Protein AF-A0A6H1K959-F1 (afdb_monomer_lite)

Structure (mmCIF, N/CA/C/O backbone):
data_AF-A0A6H1K959-F1
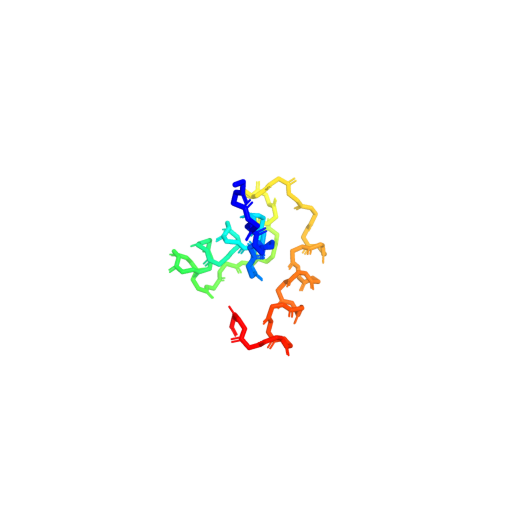#
_entry.id   AF-A0A6H1K959-F1
#
loop_
_atom_site.group_PDB
_atom_site.id
_atom_site.type_symbol
_atom_site.label_atom_id
_atom_site.label_alt_id
_atom_site.label_comp_id
_atom_site.label_asym_id
_atom_site.label_entity_id
_atom_site.label_seq_id
_atom_site.pdbx_PDB_ins_code
_atom_site.Cartn_x
_atom_site.Cartn_y
_atom_site.Cartn_z
_atom_site.occupancy
_atom_site.B_iso_or_equiv
_atom_site.auth_seq_id
_atom_site.auth_comp_id
_atom_site.auth_asym_id
_atom_site.auth_atom_id
_atom_site.pdbx_PDB_model_num
ATOM 1 N N . MET A 1 1 ? -0.788 33.261 7.945 1.00 50.09 1 MET A N 1
ATOM 2 C CA . MET A 1 1 ? 0.224 32.255 7.569 1.00 50.09 1 MET A CA 1
ATOM 3 C C . MET A 1 1 ? -0.380 30.917 7.946 1.00 50.09 1 MET A C 1
ATOM 5 O O . MET A 1 1 ? -0.635 30.730 9.125 1.00 50.09 1 MET A O 1
ATOM 9 N N . GLN A 1 2 ? -0.828 30.121 6.973 1.00 54.81 2 GLN A N 1
ATOM 10 C CA . GLN A 1 2 ? -1.621 28.919 7.251 1.00 54.81 2 GLN A CA 1
ATOM 11 C C . GLN A 1 2 ? -0.748 27.883 7.959 1.00 54.81 2 GLN A C 1
ATOM 13 O O . GLN A 1 2 ? 0.275 27.472 7.422 1.00 54.81 2 GLN A O 1
ATOM 18 N N . ASP A 1 3 ? -1.161 27.505 9.162 1.00 53.59 3 ASP A N 1
ATOM 19 C CA . ASP A 1 3 ? -0.621 26.378 9.910 1.00 53.59 3 ASP A CA 1
ATOM 20 C C . ASP A 1 3 ? -1.284 25.118 9.333 1.00 53.59 3 ASP A C 1
ATOM 22 O O . ASP A 1 3 ? -2.366 24.708 9.760 1.00 53.59 3 ASP A O 1
ATOM 26 N N . VAL A 1 4 ? -0.746 24.603 8.222 1.00 61.53 4 VAL A N 1
ATOM 27 C CA . VAL A 1 4 ? -1.266 23.370 7.625 1.00 61.53 4 VAL A CA 1
ATOM 28 C C . VAL A 1 4 ? -0.752 22.215 8.472 1.00 61.53 4 VAL A C 1
ATOM 30 O O . VAL A 1 4 ? 0.433 21.884 8.444 1.00 61.53 4 VAL A O 1
ATOM 33 N N . ALA A 1 5 ? -1.639 21.623 9.272 1.00 65.00 5 ALA A N 1
ATOM 34 C CA . ALA A 1 5 ? -1.341 20.347 9.901 1.00 65.00 5 ALA A CA 1
ATOM 35 C C . ALA A 1 5 ? -0.865 19.379 8.802 1.00 65.00 5 ALA A C 1
ATOM 37 O O . ALA A 1 5 ? -1.467 19.362 7.720 1.00 65.00 5 ALA A O 1
ATOM 38 N N . PRO A 1 6 ? 0.220 18.618 9.028 1.00 67.25 6 PRO A N 1
ATOM 39 C CA . PRO A 1 6 ? 0.702 17.678 8.030 1.00 67.25 6 PRO A CA 1
ATOM 40 C C . PRO A 1 6 ? -0.441 16.737 7.624 1.00 67.25 6 PRO A C 1
ATOM 42 O O . PRO A 1 6 ? -1.278 16.394 8.468 1.00 67.25 6 PRO A O 1
ATOM 45 N N . PRO A 1 7 ? -0.523 16.355 6.340 1.00 76.94 7 PRO A N 1
ATOM 46 C CA . PRO A 1 7 ? -1.619 15.530 5.862 1.00 76.94 7 PRO A CA 1
ATOM 47 C C . PRO A 1 7 ? -1.658 14.209 6.637 1.00 76.94 7 PRO A C 1
ATOM 49 O O . PRO A 1 7 ? -0.616 13.631 6.945 1.00 76.94 7 PRO A O 1
ATOM 52 N N . LEU A 1 8 ? -2.872 13.738 6.947 1.00 87.56 8 LEU A N 1
ATOM 53 C CA . LEU A 1 8 ? -3.095 12.496 7.702 1.00 87.56 8 LEU A CA 1
ATOM 54 C C . LEU A 1 8 ? -2.484 11.270 7.008 1.00 87.56 8 LEU A C 1
ATOM 56 O O . LEU A 1 8 ? -2.124 10.313 7.683 1.00 87.56 8 LEU A O 1
ATOM 60 N N . LEU A 1 9 ? -2.373 11.318 5.678 1.00 93.06 9 LEU A N 1
ATOM 61 C CA . LEU A 1 9 ? -1.755 10.303 4.835 1.00 93.06 9 LEU A CA 1
ATOM 62 C C . LEU A 1 9 ? -0.747 10.958 3.896 1.00 93.06 9 LEU A C 1
ATOM 64 O O . LEU A 1 9 ? -0.981 12.048 3.368 1.00 93.06 9 LEU A O 1
ATOM 68 N N . THR A 1 10 ? 0.362 10.273 3.660 1.00 94.06 10 THR A N 1
ATOM 69 C CA . THR A 1 10 ? 1.345 10.665 2.646 1.00 94.06 10 THR A CA 1
ATOM 70 C C . THR A 1 10 ? 0.841 10.337 1.236 1.00 94.06 10 THR A C 1
ATOM 72 O O . THR A 1 10 ? 0.024 9.435 1.055 1.00 94.06 10 THR A O 1
ATOM 75 N N . GLU A 1 11 ? 1.357 11.022 0.212 1.00 95.12 11 GLU A N 1
ATOM 76 C CA . GLU A 1 11 ? 1.030 10.733 -1.201 1.00 95.12 11 GLU A CA 1
ATOM 77 C C . GLU A 1 11 ? 1.277 9.257 -1.556 1.00 95.12 11 GLU A C 1
ATOM 79 O O . GLU A 1 11 ? 0.491 8.579 -2.205 1.00 95.12 11 GLU A O 1
ATOM 84 N N . ASP A 1 12 ? 2.359 8.737 -1.006 1.00 96.19 12 ASP A N 1
ATOM 85 C CA . ASP A 1 12 ? 2.827 7.366 -1.094 1.00 96.19 12 ASP A CA 1
ATOM 86 C C . ASP A 1 12 ? 1.863 6.326 -0.482 1.00 96.19 12 ASP A C 1
ATOM 88 O O . ASP A 1 12 ? 1.854 5.154 -0.875 1.00 96.19 12 ASP A O 1
ATOM 92 N N . GLU A 1 13 ? 1.076 6.731 0.513 1.00 96.25 13 GLU A N 1
ATOM 93 C CA . GLU A 1 13 ? 0.013 5.930 1.127 1.00 96.25 13 GLU A CA 1
ATOM 94 C C . GLU A 1 13 ? -1.288 6.050 0.335 1.00 96.25 13 GLU A C 1
ATOM 96 O O . GLU A 1 13 ? -1.951 5.039 0.098 1.00 96.25 13 GLU A O 1
ATOM 101 N N . LEU A 1 14 ? -1.609 7.249 -0.157 1.00 96.94 14 LEU A N 1
ATOM 102 C CA . LEU A 1 14 ? -2.747 7.475 -1.049 1.00 96.94 14 LEU A CA 1
ATOM 103 C C . LEU A 1 14 ? -2.612 6.673 -2.347 1.00 96.94 14 LEU A C 1
ATOM 105 O O . LEU A 1 14 ? -3.567 6.020 -2.767 1.00 96.94 14 LEU A O 1
ATOM 109 N N . ALA A 1 15 ? -1.422 6.643 -2.946 1.00 97.88 15 ALA A N 1
ATOM 110 C CA . ALA A 1 15 ? -1.147 5.869 -4.151 1.00 97.88 15 ALA A CA 1
ATOM 111 C C . ALA A 1 15 ? -1.332 4.358 -3.922 1.00 97.88 15 ALA A C 1
ATOM 113 O O . ALA A 1 15 ? -1.894 3.662 -4.772 1.00 97.88 15 ALA A O 1
ATOM 114 N N . LEU A 1 16 ? -0.927 3.854 -2.750 1.00 97.94 16 LEU A N 1
ATOM 115 C CA . LEU A 1 16 ? -1.151 2.463 -2.354 1.00 97.94 16 LEU A CA 1
ATOM 116 C C . LEU A 1 16 ? -2.643 2.148 -2.180 1.00 97.94 16 LEU A C 1
ATOM 118 O O . LEU A 1 16 ? -3.124 1.154 -2.729 1.00 97.94 16 LEU A O 1
ATOM 122 N N . ILE A 1 17 ? -3.379 3.003 -1.467 1.00 97.12 17 ILE A N 1
ATOM 123 C CA . ILE A 1 17 ? -4.829 2.861 -1.276 1.00 97.12 17 ILE A CA 1
ATOM 124 C C . ILE A 1 17 ? -5.541 2.869 -2.630 1.00 97.12 17 ILE A C 1
ATOM 126 O O . ILE A 1 17 ? -6.342 1.979 -2.908 1.00 97.12 17 ILE A O 1
ATOM 130 N N . ASN A 1 18 ? -5.204 3.813 -3.508 1.00 97.81 18 ASN A N 1
ATOM 131 C CA . ASN A 1 18 ? -5.753 3.885 -4.859 1.00 97.81 18 ASN A CA 1
ATOM 132 C C . ASN A 1 18 ? -5.462 2.603 -5.661 1.00 97.81 18 ASN A C 1
ATOM 134 O O . ASN A 1 18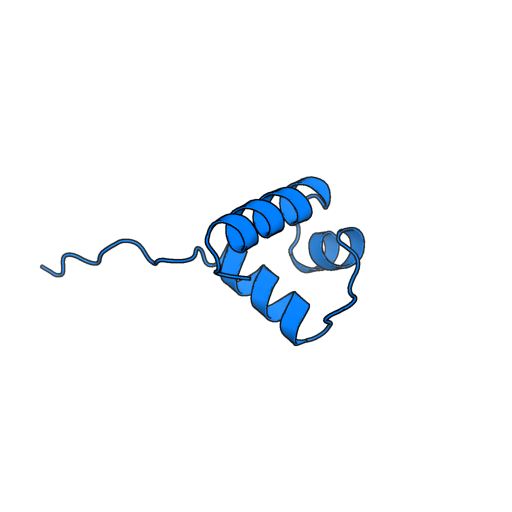 ? -6.360 2.043 -6.291 1.00 97.81 18 ASN A O 1
ATOM 138 N N . GLY A 1 19 ? -4.233 2.082 -5.598 1.00 97.88 19 GLY A N 1
ATOM 139 C CA . GLY A 1 19 ? -3.875 0.818 -6.247 1.00 97.8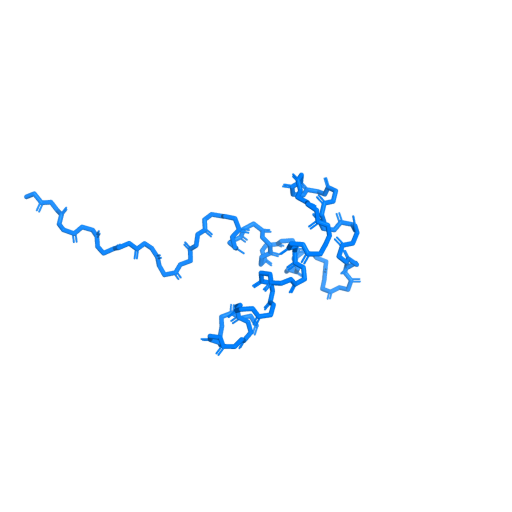8 19 GLY A CA 1
ATOM 140 C C . GLY A 1 19 ? -4.747 -0.357 -5.787 1.00 97.88 19 GLY A C 1
ATOM 141 O O . GLY A 1 19 ? -5.226 -1.136 -6.617 1.00 97.88 19 GLY A O 1
ATOM 142 N N . LEU A 1 20 ? -5.010 -0.453 -4.482 1.00 97.50 20 LEU A N 1
ATOM 143 C CA . LEU A 1 20 ? -5.877 -1.480 -3.896 1.00 97.50 20 LEU A CA 1
ATOM 144 C C . LEU A 1 20 ? -7.358 -1.268 -4.226 1.00 97.50 20 LEU A C 1
ATOM 146 O O . LEU A 1 20 ? -8.063 -2.241 -4.475 1.00 97.50 20 LEU A O 1
ATOM 150 N N . GLN A 1 21 ? -7.839 -0.028 -4.297 1.00 97.00 21 GLN A N 1
ATOM 151 C CA . GLN A 1 21 ? -9.213 0.263 -4.723 1.00 97.00 21 GLN A CA 1
ATOM 152 C C . GLN A 1 21 ? -9.464 -0.192 -6.166 1.00 97.00 21 GLN A C 1
ATOM 154 O O . GLN A 1 21 ? -10.506 -0.774 -6.464 1.00 97.00 21 GLN A O 1
ATOM 159 N N . LEU A 1 22 ? -8.491 0.024 -7.056 1.00 98.06 22 LEU A N 1
ATOM 160 C CA . LEU A 1 22 ? -8.570 -0.412 -8.451 1.00 98.06 22 LEU A CA 1
ATOM 161 C C . LEU A 1 22 ? -8.416 -1.931 -8.593 1.00 98.06 22 LEU A C 1
ATOM 163 O O . LEU A 1 22 ? -9.073 -2.547 -9.436 1.00 98.06 22 LEU A O 1
ATOM 167 N N . ARG A 1 23 ? -7.544 -2.549 -7.787 1.00 97.81 23 ARG A N 1
ATOM 168 C CA . ARG A 1 23 ? -7.312 -4.000 -7.779 1.00 97.81 23 ARG A CA 1
ATOM 169 C C . ARG A 1 23 ? -7.218 -4.553 -6.350 1.00 97.81 23 ARG A C 1
ATOM 171 O O . ARG A 1 23 ? -6.113 -4.789 -5.860 1.00 97.81 23 ARG A O 1
ATOM 178 N N . PRO A 1 24 ? -8.353 -4.910 -5.723 1.00 96.62 24 PRO A N 1
ATOM 179 C CA . PRO A 1 24 ? -8.395 -5.326 -4.313 1.00 96.62 24 PRO A CA 1
ATOM 180 C C . PRO A 1 24 ? -7.614 -6.599 -3.966 1.00 96.62 24 PRO A C 1
ATOM 182 O O . PRO A 1 24 ? -7.413 -6.905 -2.798 1.00 96.62 24 PRO A O 1
ATOM 185 N N . ARG A 1 25 ? -7.215 -7.382 -4.976 1.00 97.62 25 ARG A N 1
ATOM 186 C CA . ARG A 1 25 ? -6.452 -8.631 -4.821 1.00 97.62 25 ARG A CA 1
ATOM 187 C C . ARG A 1 25 ? -5.067 -8.570 -5.470 1.00 97.62 25 ARG A C 1
ATOM 189 O O . ARG A 1 25 ? -4.472 -9.620 -5.698 1.00 97.62 25 ARG A O 1
ATOM 196 N N . ALA A 1 26 ? -4.580 -7.377 -5.820 1.00 98.06 26 ALA A N 1
ATOM 197 C CA . ALA A 1 26 ? -3.222 -7.228 -6.327 1.00 98.06 26 ALA A CA 1
ATOM 198 C C . ALA A 1 26 ? -2.212 -7.711 -5.278 1.00 98.06 26 ALA A C 1
ATOM 200 O O . ALA A 1 26 ? -2.342 -7.432 -4.086 1.00 98.06 26 ALA A O 1
ATOM 201 N N . SER A 1 27 ? -1.195 -8.435 -5.729 1.00 98.50 27 SER A N 1
ATOM 202 C CA . SER A 1 27 ? -0.079 -8.835 -4.878 1.00 98.50 27 SER A CA 1
ATOM 203 C C . SER A 1 27 ? 0.819 -7.639 -4.543 1.00 98.50 27 SER A C 1
ATOM 205 O O . SER A 1 27 ? 0.921 -6.674 -5.305 1.00 98.50 27 SER A O 1
ATOM 207 N N . TRP A 1 28 ? 1.571 -7.729 -3.443 1.00 98.31 28 TRP A N 1
ATOM 208 C CA . TRP A 1 28 ? 2.564 -6.706 -3.088 1.00 98.31 28 TRP A CA 1
ATOM 209 C C . TRP A 1 28 ? 3.650 -6.528 -4.152 1.00 98.31 28 TRP A C 1
ATOM 211 O O . TRP A 1 28 ? 4.153 -5.425 -4.332 1.00 98.31 28 TRP A O 1
ATOM 221 N N . ALA A 1 29 ? 3.981 -7.584 -4.899 1.00 98.56 29 ALA A N 1
ATOM 222 C CA . ALA A 1 29 ? 4.924 -7.506 -6.012 1.00 98.56 29 ALA A CA 1
ATOM 223 C C . ALA A 1 29 ? 4.366 -6.720 -7.211 1.00 98.56 29 ALA A C 1
ATOM 225 O O . ALA A 1 29 ? 5.105 -6.019 -7.900 1.00 98.56 29 ALA A O 1
ATOM 226 N N . GLU A 1 30 ? 3.065 -6.824 -7.488 1.00 98.44 30 GLU A N 1
ATOM 227 C CA . GLU A 1 30 ? 2.411 -6.022 -8.527 1.00 98.44 30 GLU A CA 1
ATOM 228 C C . GLU A 1 30 ? 2.311 -4.556 -8.120 1.00 98.44 30 GLU A C 1
ATOM 230 O O . GLU A 1 30 ? 2.678 -3.687 -8.909 1.00 98.44 30 GLU A O 1
ATOM 235 N N . LEU A 1 31 ? 1.883 -4.285 -6.885 1.00 98.44 31 LEU A N 1
ATOM 236 C CA . LEU A 1 31 ? 1.789 -2.921 -6.366 1.00 98.44 31 LEU A CA 1
ATOM 237 C C . LEU A 1 31 ? 3.169 -2.267 -6.239 1.00 98.44 31 LEU A C 1
ATOM 239 O O . LEU A 1 31 ? 3.327 -1.125 -6.645 1.00 98.44 31 LEU A O 1
ATOM 243 N N . GLY A 1 32 ? 4.186 -2.994 -5.771 1.00 98.38 32 GLY A N 1
ATOM 244 C CA . GLY A 1 32 ? 5.558 -2.488 -5.695 1.00 98.38 32 GLY A CA 1
ATOM 245 C C . GLY A 1 32 ? 6.122 -2.097 -7.060 1.00 98.38 32 GLY A C 1
ATOM 246 O O . GLY A 1 32 ? 6.704 -1.027 -7.204 1.00 98.38 32 GLY A O 1
ATOM 247 N N . ARG A 1 33 ? 5.864 -2.901 -8.101 1.00 98.44 33 ARG A N 1
ATOM 248 C CA . ARG A 1 33 ? 6.234 -2.535 -9.478 1.00 98.44 33 ARG A CA 1
ATOM 249 C C . ARG A 1 33 ? 5.496 -1.294 -9.979 1.00 98.44 33 ARG A C 1
ATOM 251 O O . ARG A 1 33 ? 6.113 -0.476 -10.644 1.00 98.44 33 ARG A O 1
ATOM 258 N N . ALA A 1 34 ? 4.203 -1.163 -9.686 1.00 97.94 34 ALA A N 1
ATOM 259 C CA . ALA A 1 34 ? 3.399 -0.025 -10.137 1.00 97.94 34 ALA A CA 1
ATOM 260 C C . ALA A 1 34 ? 3.738 1.284 -9.406 1.00 97.94 34 ALA A C 1
ATOM 262 O O . ALA A 1 34 ? 3.610 2.353 -9.990 1.00 97.94 34 ALA A O 1
ATOM 263 N N . LEU A 1 35 ? 4.145 1.190 -8.139 1.00 97.50 35 LEU A N 1
ATOM 264 C CA . LEU A 1 35 ? 4.486 2.330 -7.288 1.00 97.50 35 LEU A CA 1
ATOM 265 C C . LEU A 1 35 ? 5.990 2.633 -7.266 1.00 97.50 35 LEU A C 1
ATOM 267 O O . LEU A 1 35 ? 6.393 3.571 -6.594 1.00 97.50 35 LEU A O 1
ATOM 271 N N . GLU A 1 36 ? 6.810 1.83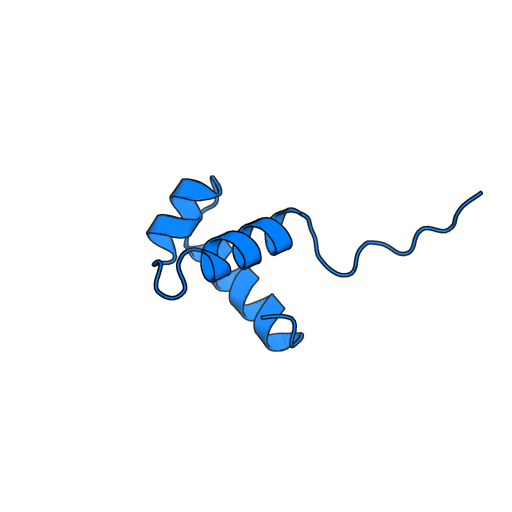8 -7.959 1.00 98.00 36 GLU A N 1
ATOM 272 C CA . GLU A 1 36 ? 8.279 1.932 -7.956 1.00 98.00 36 GLU A CA 1
ATOM 273 C C . GLU A 1 36 ? 8.899 1.806 -6.549 1.00 98.00 36 GLU A C 1
ATOM 275 O O . GLU A 1 36 ? 9.892 2.445 -6.203 1.00 98.00 36 GLU A O 1
ATOM 280 N N . VAL A 1 37 ? 8.319 0.932 -5.721 1.00 97.75 37 VAL A N 1
ATOM 281 C CA . VAL A 1 37 ? 8.731 0.688 -4.331 1.00 97.75 37 VAL A CA 1
ATOM 282 C C . VAL A 1 37 ? 8.958 -0.806 -4.102 1.00 97.75 37 VAL A C 1
ATOM 284 O O . VAL A 1 37 ? 8.263 -1.656 -4.657 1.00 97.75 37 VAL A O 1
ATOM 287 N N . ASP A 1 38 ? 9.916 -1.149 -3.238 1.00 98.50 38 ASP A N 1
ATOM 288 C CA . ASP A 1 38 ? 10.153 -2.542 -2.857 1.00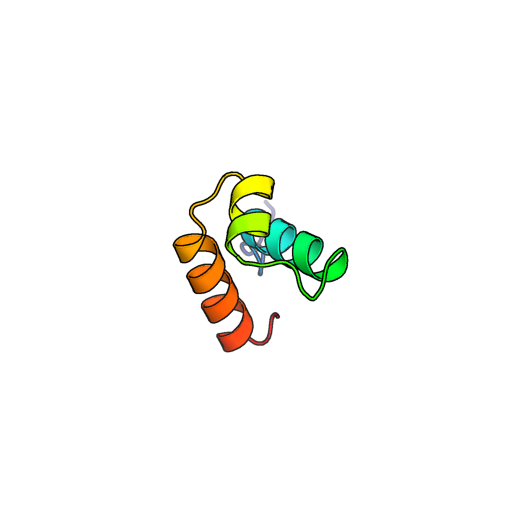 98.50 38 ASP A CA 1
ATOM 289 C C . ASP A 1 38 ? 8.875 -3.198 -2.271 1.00 98.50 38 ASP A C 1
ATOM 291 O O . ASP A 1 38 ? 8.235 -2.612 -1.388 1.00 98.50 38 ASP A O 1
ATOM 295 N N . PRO A 1 39 ? 8.495 -4.419 -2.698 1.00 98.38 39 PRO A N 1
ATOM 296 C CA . PRO A 1 39 ? 7.280 -5.088 -2.228 1.00 98.38 39 PRO A CA 1
ATOM 297 C C . PRO A 1 39 ? 7.182 -5.249 -0.703 1.00 98.38 39 PRO A C 1
ATOM 299 O O . PRO A 1 39 ? 6.085 -5.178 -0.146 1.00 98.38 39 PRO A O 1
ATOM 302 N N . VAL A 1 40 ? 8.306 -5.427 0.002 1.00 98.50 40 VAL A N 1
ATOM 303 C CA . VAL A 1 40 ? 8.339 -5.496 1.474 1.00 98.50 40 VAL A CA 1
ATOM 304 C C . VAL A 1 40 ? 8.001 -4.136 2.078 1.00 98.50 40 VAL A C 1
ATOM 306 O O . VAL A 1 40 ? 7.304 -4.053 3.091 1.00 98.50 40 VAL A O 1
ATOM 309 N N . THR A 1 41 ? 8.442 -3.049 1.443 1.00 98.19 41 THR A N 1
ATOM 310 C CA . THR A 1 41 ? 8.085 -1.689 1.864 1.00 98.19 41 THR A CA 1
ATOM 311 C C . THR A 1 41 ? 6.596 -1.422 1.674 1.00 98.19 41 THR A C 1
ATOM 313 O O . THR A 1 41 ? 5.985 -0.828 2.566 1.00 98.19 41 THR A O 1
ATOM 316 N N . VAL A 1 42 ? 5.999 -1.913 0.583 1.00 98.38 42 VAL A N 1
ATOM 317 C CA . VAL A 1 42 ? 4.544 -1.854 0.362 1.00 98.38 42 VAL A CA 1
ATOM 318 C C . VAL A 1 42 ? 3.796 -2.599 1.468 1.00 98.38 42 VAL A C 1
ATOM 320 O O . VAL A 1 42 ? 2.926 -2.013 2.111 1.00 98.38 42 VAL A O 1
ATOM 323 N N . ALA A 1 43 ? 4.178 -3.847 1.758 1.00 98.31 43 ALA A N 1
ATOM 324 C CA . ALA A 1 43 ? 3.557 -4.643 2.818 1.00 98.31 43 ALA A CA 1
ATOM 325 C C . ALA A 1 43 ? 3.668 -3.964 4.195 1.00 98.31 43 ALA A C 1
ATOM 327 O O . ALA A 1 43 ? 2.686 -3.866 4.930 1.00 98.31 43 ALA A O 1
ATOM 328 N N . ARG A 1 44 ? 4.847 -3.425 4.533 1.00 98.25 44 ARG A N 1
ATOM 329 C CA . ARG A 1 44 ? 5.061 -2.689 5.789 1.00 98.25 44 ARG A CA 1
ATOM 330 C C . ARG A 1 44 ? 4.205 -1.424 5.867 1.00 98.25 44 ARG A C 1
ATOM 332 O O . ARG A 1 44 ? 3.693 -1.102 6.935 1.00 98.25 44 ARG A O 1
ATOM 339 N N . ARG A 1 45 ? 4.082 -0.681 4.763 1.00 97.25 45 ARG A N 1
ATOM 340 C CA . ARG A 1 45 ? 3.257 0.534 4.693 1.00 97.25 45 ARG A CA 1
ATOM 341 C C . ARG A 1 45 ? 1.779 0.198 4.869 1.00 97.25 45 ARG A C 1
ATOM 343 O O . ARG A 1 45 ? 1.127 0.839 5.683 1.00 97.25 45 ARG A O 1
ATOM 350 N N . PHE A 1 46 ? 1.289 -0.840 4.192 1.00 97.62 46 PHE A N 1
ATOM 351 C CA . PHE A 1 46 ? -0.081 -1.320 4.365 1.00 97.62 46 PHE A CA 1
ATOM 352 C C . PHE A 1 46 ? -0.369 -1.752 5.809 1.00 97.62 46 PHE A C 1
ATOM 354 O O . PHE A 1 46 ? -1.408 -1.391 6.355 1.00 97.62 46 PHE A O 1
ATOM 361 N N . GLY A 1 47 ? 0.571 -2.458 6.452 1.00 97.69 47 GLY A N 1
ATOM 362 C CA . GLY A 1 47 ? 0.461 -2.820 7.868 1.00 97.69 47 GLY A CA 1
ATOM 363 C C . GLY A 1 47 ? 0.258 -1.596 8.762 1.00 97.69 47 GLY A C 1
ATOM 364 O O . GLY A 1 47 ? -0.706 -1.546 9.514 1.00 97.69 47 GLY A O 1
ATOM 365 N N . ARG A 1 48 ? 1.081 -0.550 8.594 1.00 95.75 48 ARG A N 1
ATOM 366 C CA . ARG A 1 48 ? 0.914 0.701 9.355 1.00 95.75 48 ARG A CA 1
ATOM 367 C C . ARG A 1 48 ? -0.425 1.394 9.097 1.00 95.75 48 ARG A C 1
ATOM 369 O O . ARG A 1 48 ? -1.013 1.900 10.043 1.00 95.75 48 ARG A O 1
ATOM 376 N N . LEU A 1 49 ? -0.899 1.422 7.849 1.00 95.62 49 LEU A N 1
ATOM 377 C CA . LEU A 1 49 ? -2.208 1.997 7.517 1.00 95.62 49 LEU A CA 1
ATOM 378 C C . LEU A 1 49 ? -3.350 1.223 8.184 1.00 95.62 49 LEU A C 1
ATOM 380 O O . LEU A 1 49 ? -4.266 1.833 8.728 1.00 95.62 49 LEU A O 1
ATOM 384 N N . SER A 1 50 ? -3.265 -0.108 8.189 1.00 95.69 50 SER A N 1
ATOM 385 C CA . SER A 1 50 ? -4.254 -0.983 8.830 1.00 95.69 50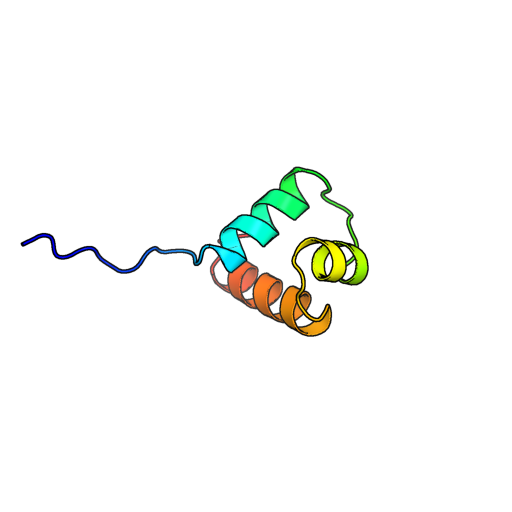 SER A CA 1
ATOM 386 C C . SER A 1 50 ? -4.271 -0.777 10.347 1.00 95.69 50 SER A C 1
ATOM 388 O O . SER A 1 50 ? -5.337 -0.627 10.939 1.00 95.69 50 SER A O 1
ATOM 390 N N . ASP A 1 51 ? -3.093 -0.679 10.972 1.00 96.50 51 ASP A N 1
ATOM 391 C CA . ASP A 1 51 ? -2.952 -0.415 12.411 1.00 96.50 51 ASP A CA 1
ATOM 392 C C . ASP A 1 51 ? -3.540 0.952 12.815 1.00 96.50 51 ASP A C 1
ATOM 394 O O . ASP A 1 51 ? -3.990 1.137 13.946 1.00 96.50 51 ASP A O 1
ATOM 398 N N . GLN A 1 52 ? -3.558 1.912 11.887 1.00 93.00 52 GLN A N 1
ATOM 399 C CA . GLN A 1 52 ? -4.154 3.240 12.060 1.00 93.00 52 GLN A CA 1
ATOM 400 C C . GLN A 1 52 ? -5.653 3.289 11.712 1.00 93.00 52 GLN A C 1
ATOM 402 O O . GLN A 1 52 ? -6.283 4.329 11.906 1.00 93.00 52 GLN A O 1
ATOM 407 N N . GLY A 1 53 ? -6.233 2.199 11.196 1.00 92.06 53 GLY A N 1
ATOM 408 C CA . GLY A 1 53 ? -7.618 2.154 10.712 1.00 92.06 53 GLY A CA 1
ATOM 409 C C . GLY A 1 53 ? -7.851 2.922 9.406 1.00 92.06 53 GLY A C 1
ATOM 410 O O . GLY A 1 53 ? -8.982 3.308 9.115 1.00 92.06 53 GLY A O 1
ATOM 411 N N . ALA A 1 54 ? -6.788 3.180 8.642 1.00 86.44 54 ALA A N 1
ATOM 412 C CA . ALA A 1 54 ? -6.815 3.931 7.388 1.00 86.44 54 ALA A CA 1
ATOM 413 C C . ALA A 1 54 ? -6.841 3.042 6.128 1.00 86.44 54 ALA A C 1
ATOM 415 O O . ALA A 1 54 ? -6.867 3.570 5.014 1.00 86.44 54 ALA A O 1
ATOM 416 N N . ALA A 1 55 ? -6.824 1.715 6.291 1.00 83.25 55 ALA A N 1
ATOM 417 C CA . ALA A 1 55 ? -6.919 0.720 5.223 1.00 83.25 55 ALA A CA 1
ATOM 418 C C . ALA A 1 55 ? -7.816 -0.456 5.626 1.00 83.25 55 ALA A C 1
ATOM 420 O O . ALA A 1 55 ? -7.924 -0.719 6.846 1.00 83.25 55 ALA A O 1
#

Radius of gyration: 12.4 Å; chains: 1; bounding box: 19×41×22 Å

Secondary structure (DSSP, 8-state):
----PPPSS-HHHHHHHHHHHH-TT--HHHHHHHHTS-HHHHHHHHHHHHHTT--

pLDDT: mean 91.99, std 12.47, range [50.09, 98.56]

Sequence (55 aa):
MQDVAPPLLTEDELALINGLQLRPRASWAELGRALEVDPVTVARRFGRLSDQGAA

Foldseek 3Di:
DDPDDPDPDDPLLVLLVVVCVVPVPDQLVRSCVVSVHDSVVSVVSVVVCVVVVND